Protein AF-A0A382YSZ4-F1 (afdb_monomer)

Solvent-accessible surface area (backbone atoms only — not comparable to full-atom values): 3760 Å² total; per-residue (Å²): 131,80,80,77,52,73,64,62,52,48,53,55,52,43,54,51,51,48,52,47,55,73,63,67,79,54,67,70,88,51,42,38,57,53,42,44,76,76,41,103,50,52,71,67,52,21,44,51,52,49,59,53,52,63,64,72,53,82,77,89,126

Structure (mmCIF, N/CA/C/O backbone):
data_AF-A0A382YSZ4-F1
#
_entry.id   AF-A0A382YSZ4-F1
#
loop_
_atom_site.group_PDB
_atom_site.id
_atom_site.type_symbol
_atom_site.label_atom_id
_atom_site.label_alt_id
_atom_site.label_comp_id
_atom_site.label_asym_id
_atom_site.label_entity_id
_atom_site.label_seq_id
_atom_site.pdbx_PDB_ins_code
_atom_site.Cartn_x
_atom_site.Cartn_y
_atom_site.Cartn_z
_atom_site.occupancy
_atom_site.B_iso_or_equiv
_atom_site.auth_seq_id
_atom_site.auth_comp_id
_atom_site.auth_asym_id
_atom_site.auth_atom_id
_atom_site.pdbx_PDB_model_num
ATOM 1 N N . ILE A 1 1 ? -25.406 -0.824 9.778 1.00 48.56 1 ILE A N 1
ATOM 2 C CA . ILE A 1 1 ? -24.188 -1.276 9.070 1.00 48.56 1 ILE A CA 1
ATOM 3 C C . ILE A 1 1 ? -23.210 -1.643 10.167 1.00 48.56 1 ILE A C 1
ATOM 5 O O . ILE A 1 1 ? -22.895 -0.770 10.968 1.00 48.56 1 ILE A O 1
ATOM 9 N N . GLU A 1 2 ? -22.881 -2.924 10.314 1.00 53.91 2 GLU A N 1
ATOM 10 C CA . GLU A 1 2 ? -21.901 -3.351 11.315 1.00 53.91 2 GLU A CA 1
ATOM 11 C C . GLU A 1 2 ? -20.537 -2.731 10.979 1.00 53.91 2 GLU A C 1
ATOM 13 O O . GLU A 1 2 ? -20.205 -2.613 9.796 1.00 53.91 2 GLU A O 1
ATOM 18 N N . PRO A 1 3 ? -19.761 -2.273 11.975 1.00 61.69 3 PRO A N 1
ATOM 19 C CA . PRO A 1 3 ? -18.416 -1.792 11.716 1.00 61.69 3 PRO A CA 1
ATOM 20 C C . PRO A 1 3 ? -17.590 -2.958 11.168 1.00 61.69 3 PRO A C 1
ATOM 22 O O . PRO A 1 3 ? -17.468 -3.989 11.830 1.00 61.69 3 PRO A O 1
ATOM 25 N N . ILE A 1 4 ? -17.036 -2.793 9.964 1.00 60.78 4 ILE A N 1
ATOM 26 C CA . ILE A 1 4 ? -16.090 -3.756 9.391 1.00 60.78 4 ILE A CA 1
ATOM 27 C C . ILE A 1 4 ? -14.979 -3.959 10.423 1.00 60.78 4 ILE A C 1
ATOM 29 O O . ILE A 1 4 ? -14.409 -2.983 10.930 1.00 60.78 4 ILE A O 1
ATOM 33 N N . LYS A 1 5 ? -14.701 -5.215 10.782 1.00 73.06 5 LYS A N 1
ATOM 34 C CA . LYS A 1 5 ? -13.618 -5.518 11.718 1.00 73.06 5 LYS A CA 1
ATOM 35 C C . LYS A 1 5 ? -12.310 -5.021 11.118 1.00 73.06 5 LYS A C 1
ATOM 37 O O . LYS A 1 5 ? -12.072 -5.143 9.920 1.00 73.06 5 LYS A O 1
ATOM 42 N N . LYS A 1 6 ? -11.450 -4.457 11.965 1.00 71.56 6 LYS A N 1
ATOM 43 C CA . LYS A 1 6 ? -10.172 -3.868 11.544 1.00 71.56 6 LYS A CA 1
ATOM 44 C C . LYS A 1 6 ? -9.337 -4.831 10.685 1.00 71.56 6 LYS A C 1
ATOM 46 O O . LYS A 1 6 ? -8.703 -4.377 9.740 1.00 71.56 6 LYS A O 1
ATOM 51 N N . ASP A 1 7 ? -9.385 -6.123 10.992 1.00 76.81 7 ASP A N 1
ATOM 52 C CA . ASP A 1 7 ? -8.612 -7.155 10.298 1.00 76.81 7 ASP A CA 1
ATOM 5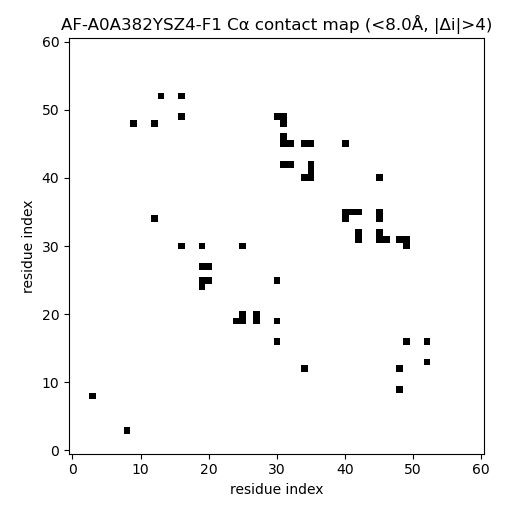3 C C . ASP A 1 7 ? -9.165 -7.443 8.888 1.00 76.81 7 ASP A C 1
ATOM 55 O O . ASP A 1 7 ? -8.405 -7.433 7.927 1.00 76.81 7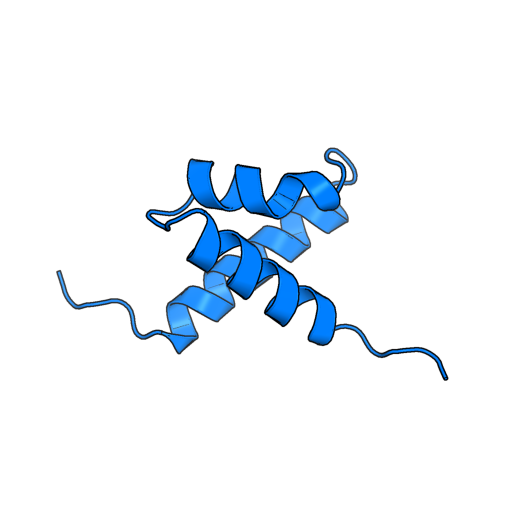 ASP A O 1
ATOM 59 N N . GLU A 1 8 ? -10.488 -7.546 8.727 1.00 79.38 8 GLU A N 1
ATOM 60 C CA . GLU A 1 8 ? -11.145 -7.727 7.415 1.00 79.38 8 GLU A CA 1
ATOM 61 C C . GLU A 1 8 ? -10.924 -6.515 6.488 1.00 79.38 8 GLU A C 1
ATOM 63 O O . GLU A 1 8 ? -10.748 -6.649 5.272 1.00 79.38 8 GLU A O 1
ATOM 68 N N . MET A 1 9 ? -10.890 -5.307 7.063 1.00 82.50 9 MET A N 1
ATOM 69 C CA . MET A 1 9 ? -10.566 -4.091 6.314 1.00 82.50 9 MET A CA 1
ATOM 70 C C . MET A 1 9 ? -9.115 -4.104 5.818 1.00 82.50 9 MET A C 1
ATOM 72 O O . MET A 1 9 ? -8.863 -3.725 4.676 1.00 82.50 9 MET A O 1
ATOM 76 N N . LEU A 1 10 ? -8.172 -4.571 6.642 1.00 87.94 10 LEU A N 1
ATOM 77 C CA . LEU A 1 10 ? -6.767 -4.691 6.249 1.00 87.94 10 LEU A CA 1
ATOM 78 C C . LEU A 1 10 ? -6.560 -5.741 5.156 1.00 87.94 10 LEU A C 1
ATOM 80 O O . LEU A 1 10 ? -5.839 -5.457 4.205 1.00 87.94 10 LEU A O 1
ATOM 84 N N . GLU A 1 11 ? -7.220 -6.897 5.239 1.00 91.81 11 GLU A N 1
ATOM 85 C CA . GLU A 1 11 ? -7.167 -7.923 4.187 1.00 91.81 11 GLU A CA 1
ATOM 86 C C . GLU A 1 11 ? -7.649 -7.375 2.838 1.00 91.81 11 GLU A C 1
ATOM 88 O O . GLU A 1 11 ? -6.966 -7.518 1.824 1.00 91.81 11 GLU A O 1
ATOM 93 N N . THR A 1 12 ? -8.782 -6.666 2.836 1.00 93.25 12 THR A N 1
ATOM 94 C CA . THR A 1 12 ? -9.332 -6.054 1.616 1.00 93.25 12 THR A CA 1
ATOM 95 C C . THR A 1 12 ? -8.382 -5.001 1.041 1.00 93.25 12 THR A C 1
ATOM 97 O O . THR A 1 12 ? -8.140 -4.958 -0.165 1.00 93.25 12 THR A O 1
ATOM 100 N N . VAL A 1 13 ? -7.817 -4.151 1.903 1.00 95.12 13 VAL A N 1
ATOM 101 C CA . VAL A 1 13 ? -6.861 -3.114 1.497 1.00 95.12 13 VAL A CA 1
ATOM 102 C C . VAL A 1 13 ? -5.569 -3.727 0.956 1.00 95.12 13 VAL A C 1
ATOM 104 O O . VAL A 1 13 ? -5.023 -3.213 -0.016 1.00 95.12 13 VAL A O 1
ATOM 107 N N . PHE A 1 14 ? -5.080 -4.818 1.544 1.00 95.62 14 PHE A N 1
ATOM 108 C CA . PHE A 1 14 ? -3.853 -5.477 1.093 1.00 95.62 14 PHE A CA 1
ATOM 109 C C . PHE A 1 14 ? -4.054 -6.166 -0.252 1.00 95.62 14 PHE A C 1
ATOM 111 O O . PHE A 1 14 ? -3.252 -5.932 -1.148 1.00 95.62 14 PHE A O 1
ATOM 118 N N . SER A 1 15 ? -5.160 -6.896 -0.432 1.00 95.69 15 SER A N 1
ATOM 119 C CA . SER A 1 15 ? -5.506 -7.492 -1.728 1.00 95.69 15 SER A CA 1
ATOM 120 C C . SER A 1 15 ? -5.597 -6.430 -2.825 1.00 95.69 15 SER A C 1
ATOM 122 O O . SER A 1 15 ? -5.063 -6.615 -3.911 1.00 95.69 15 SER A O 1
ATOM 124 N N . PHE A 1 16 ? -6.208 -5.278 -2.529 1.00 96.00 16 PHE A N 1
ATOM 125 C CA . PHE A 1 16 ? -6.257 -4.166 -3.476 1.00 96.00 16 PHE A CA 1
ATOM 126 C C . PHE A 1 16 ? -4.860 -3.616 -3.813 1.00 96.00 16 PHE A C 1
ATOM 128 O O . PHE A 1 16 ? -4.578 -3.291 -4.963 1.00 96.00 16 PHE A O 1
ATOM 135 N N .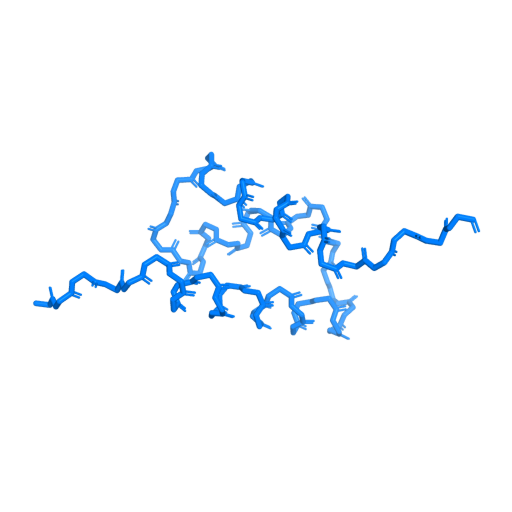 LEU A 1 17 ? -3.970 -3.486 -2.824 1.00 96.00 17 LEU A N 1
ATOM 136 C CA . LEU A 1 17 ? -2.595 -3.032 -3.056 1.00 96.00 17 LEU A CA 1
ATOM 137 C C . LEU A 1 17 ? -1.778 -4.035 -3.878 1.00 96.00 17 LEU A C 1
ATOM 139 O O . LEU A 1 17 ? -0.948 -3.602 -4.680 1.00 96.00 17 LEU A O 1
ATOM 143 N N . ASP A 1 18 ? -2.024 -5.333 -3.702 1.00 96.19 18 ASP A N 1
ATOM 14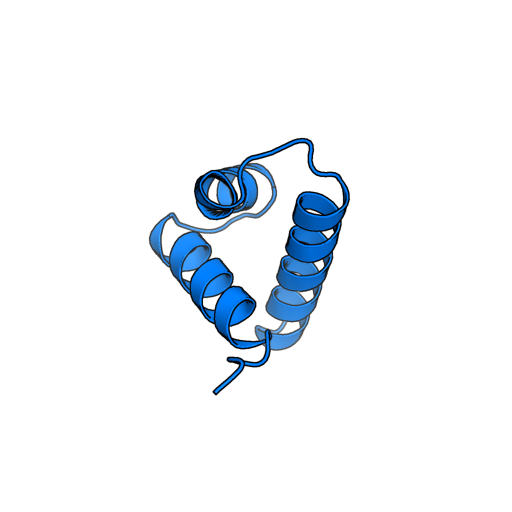4 C CA . ASP A 1 18 ? -1.421 -6.384 -4.518 1.00 96.19 18 ASP A CA 1
ATOM 145 C C . ASP A 1 18 ? -1.885 -6.268 -5.974 1.00 96.19 18 ASP A C 1
ATOM 147 O O . ASP A 1 18 ? -1.033 -6.179 -6.8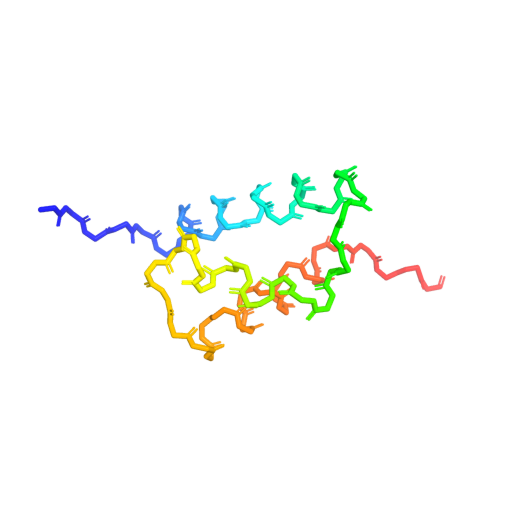56 1.00 96.19 18 ASP A O 1
ATOM 151 N N . ASP A 1 19 ? -3.186 -6.096 -6.232 1.00 96.25 19 ASP A N 1
ATOM 152 C CA . ASP A 1 19 ? -3.714 -5.869 -7.588 1.00 96.25 19 ASP A CA 1
ATOM 153 C C . ASP A 1 19 ? -3.099 -4.618 -8.245 1.00 96.25 19 ASP A C 1
ATOM 155 O O . ASP A 1 19 ? -2.687 -4.631 -9.410 1.00 96.25 19 ASP A O 1
ATOM 159 N N . VAL A 1 20 ? -2.996 -3.512 -7.494 1.00 95.44 20 VAL A N 1
ATOM 160 C CA . VAL A 1 20 ? -2.374 -2.273 -7.989 1.00 95.44 20 VAL A CA 1
ATOM 161 C C . VAL A 1 20 ? -0.901 -2.508 -8.321 1.00 95.44 20 VAL A C 1
ATOM 163 O O . VAL A 1 20 ? -0.438 -2.060 -9.374 1.00 95.44 20 VAL A O 1
ATOM 166 N N . ARG A 1 21 ? -0.167 -3.228 -7.467 1.00 95.12 21 ARG A N 1
ATOM 167 C CA . ARG A 1 21 ? 1.240 -3.575 -7.696 1.00 95.12 21 ARG A CA 1
ATOM 168 C C . ARG A 1 21 ? 1.401 -4.473 -8.922 1.00 95.12 21 ARG A C 1
ATOM 170 O O . ARG A 1 21 ? 2.251 -4.181 -9.762 1.00 95.12 21 ARG A O 1
ATOM 177 N N . GLU A 1 22 ? 0.611 -5.538 -9.025 1.00 95.81 22 GLU A N 1
ATOM 178 C CA . GLU A 1 22 ? 0.649 -6.505 -10.127 1.00 95.81 22 GLU A CA 1
ATOM 179 C C . GLU A 1 22 ? 0.283 -5.870 -11.466 1.00 95.81 22 GLU A C 1
ATOM 181 O O . GLU A 1 22 ? 0.862 -6.224 -12.493 1.00 95.81 22 GLU A O 1
ATOM 186 N N . SER A 1 23 ? -0.608 -4.873 -11.460 1.00 95.62 23 SER A N 1
ATOM 187 C CA . SER A 1 23 ? -0.963 -4.141 -12.676 1.00 95.62 23 SER A CA 1
ATOM 188 C C . SER A 1 23 ? 0.243 -3.458 -13.332 1.00 95.62 23 SER A C 1
ATOM 190 O O . SER A 1 23 ? 0.261 -3.269 -14.548 1.00 95.62 23 SER A O 1
ATOM 192 N N . GLY A 1 24 ? 1.234 -3.027 -12.540 1.00 93.88 24 GLY A N 1
ATOM 193 C CA . GLY A 1 24 ? 2.362 -2.218 -13.010 1.00 93.88 24 GLY A CA 1
ATOM 194 C C . GLY A 1 24 ? 1.967 -0.854 -13.600 1.00 93.88 24 GLY A C 1
ATOM 195 O O . GLY A 1 24 ? 2.824 -0.148 -14.130 1.00 93.88 24 GLY A O 1
ATOM 196 N N . LEU A 1 25 ? 0.688 -0.466 -13.520 1.00 92.12 25 LEU A N 1
ATOM 197 C CA . LEU A 1 25 ? 0.152 0.749 -14.142 1.00 92.12 25 LEU A CA 1
ATOM 198 C C . LEU A 1 25 ? 0.388 1.998 -13.297 1.00 92.12 25 LEU A C 1
ATOM 200 O O . LEU A 1 25 ? 0.346 3.116 -13.814 1.00 92.12 25 LEU A O 1
ATOM 204 N N . VAL A 1 26 ? 0.613 1.821 -11.994 1.00 89.81 26 VAL A N 1
ATOM 205 C CA . VAL A 1 26 ? 0.768 2.927 -11.055 1.00 89.81 26 VAL A CA 1
ATOM 206 C C . VAL A 1 26 ? 2.042 2.770 -10.244 1.00 89.81 26 VAL A C 1
ATOM 208 O O . VAL A 1 26 ? 2.415 1.685 -9.809 1.00 89.81 26 VAL A O 1
ATOM 211 N N . ASN A 1 27 ? 2.714 3.894 -10.004 1.00 92.19 27 ASN A N 1
ATOM 212 C CA . ASN A 1 27 ? 3.812 3.942 -9.055 1.00 92.19 27 ASN A CA 1
ATOM 213 C C . ASN A 1 27 ? 3.271 3.674 -7.640 1.00 92.19 27 ASN A C 1
ATOM 215 O O . ASN A 1 27 ? 2.454 4.449 -7.144 1.00 92.19 27 ASN A O 1
ATOM 219 N N . MET A 1 28 ? 3.762 2.633 -6.963 1.00 92.56 28 MET A N 1
ATOM 220 C CA . MET A 1 28 ? 3.294 2.265 -5.621 1.00 92.56 28 MET A CA 1
ATOM 221 C C . MET A 1 28 ? 3.510 3.354 -4.559 1.00 92.56 28 MET A C 1
ATOM 223 O O . MET A 1 28 ? 2.805 3.364 -3.556 1.00 92.56 28 MET A O 1
ATOM 227 N N . PHE A 1 29 ? 4.382 4.344 -4.778 1.00 90.88 29 PHE A N 1
ATOM 228 C CA . PHE A 1 29 ? 4.453 5.522 -3.901 1.00 90.88 29 PHE A CA 1
ATOM 229 C C . PHE A 1 29 ? 3.200 6.412 -3.969 1.00 90.88 29 PHE A C 1
ATOM 231 O O . PHE A 1 29 ? 2.942 7.186 -3.048 1.00 90.88 29 PHE A O 1
ATOM 238 N N . ALA A 1 30 ? 2.400 6.295 -5.032 1.00 93.75 30 ALA A N 1
ATOM 239 C CA . AL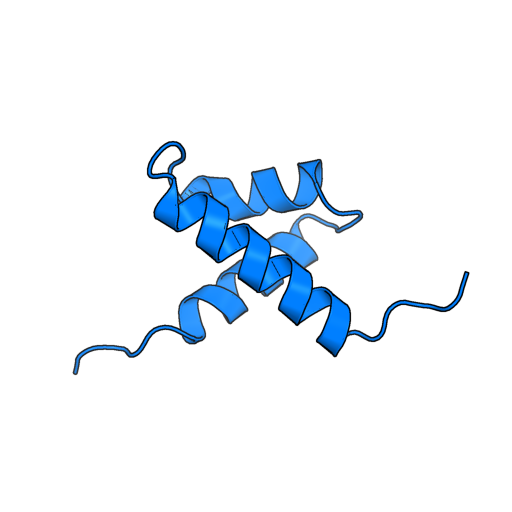A A 1 30 ? 1.086 6.919 -5.139 1.00 93.75 30 ALA A CA 1
ATOM 240 C C . ALA A 1 30 ? -0.026 6.086 -4.475 1.00 93.75 30 ALA A C 1
ATOM 242 O O . ALA A 1 30 ? -1.129 6.599 -4.290 1.00 93.75 30 ALA A O 1
ATOM 243 N N . ALA A 1 31 ? 0.246 4.841 -4.065 1.00 94.19 31 ALA A N 1
ATOM 244 C CA . ALA A 1 31 ? -0.763 3.941 -3.513 1.00 94.19 31 ALA A CA 1
ATOM 245 C C . ALA A 1 31 ? -1.506 4.506 -2.282 1.00 94.19 31 ALA A C 1
ATOM 247 O O . ALA A 1 31 ? -2.730 4.388 -2.249 1.00 94.19 31 ALA A O 1
ATOM 248 N N . PRO A 1 32 ? -0.873 5.235 -1.332 1.00 94.81 32 PRO A N 1
ATOM 249 C CA . PRO A 1 32 ? -1.608 5.884 -0.241 1.00 94.81 32 PRO A CA 1
ATOM 250 C C . PRO A 1 32 ? -2.680 6.878 -0.706 1.00 94.81 32 PRO A C 1
ATOM 252 O O . PRO A 1 32 ? -3.660 7.114 -0.001 1.00 94.81 32 PRO A O 1
ATOM 255 N N . ARG A 1 33 ? -2.506 7.504 -1.876 1.00 94.81 33 ARG A N 1
ATOM 256 C CA . ARG A 1 33 ? -3.528 8.386 -2.450 1.00 94.81 33 ARG A CA 1
ATOM 257 C C . ARG A 1 33 ? -4.667 7.573 -3.061 1.00 94.81 33 ARG A C 1
ATOM 259 O O . ARG A 1 33 ? -5.820 7.880 -2.796 1.00 94.81 33 ARG A O 1
ATOM 266 N N . ILE A 1 34 ? -4.342 6.515 -3.797 1.00 94.62 34 ILE A N 1
ATOM 267 C CA . ILE A 1 34 ? -5.330 5.617 -4.414 1.00 94.62 34 ILE A CA 1
ATOM 268 C C . ILE A 1 34 ? -6.215 4.971 -3.341 1.00 94.62 34 ILE A C 1
ATOM 270 O O . ILE A 1 34 ? -7.424 4.859 -3.520 1.00 94.62 34 ILE A O 1
ATOM 274 N N . LEU A 1 35 ? -5.641 4.611 -2.190 1.00 94.94 35 LEU A N 1
ATOM 275 C CA . LEU A 1 35 ? -6.403 4.087 -1.060 1.00 94.94 35 LEU A CA 1
ATOM 276 C C . LEU A 1 35 ? -7.449 5.080 -0.536 1.00 94.94 35 LEU A C 1
ATOM 278 O O . LEU A 1 35 ? -8.566 4.673 -0.248 1.00 94.94 35 LEU A O 1
ATOM 282 N N . GLN A 1 36 ? -7.133 6.377 -0.463 1.00 95.44 36 GLN A N 1
ATOM 283 C CA . GLN A 1 36 ? -8.111 7.404 -0.065 1.00 95.44 36 GLN A CA 1
ATOM 284 C C . GLN A 1 36 ? -9.219 7.594 -1.108 1.00 95.44 36 GLN A C 1
ATOM 286 O O . GLN A 1 36 ? -10.327 7.989 -0.763 1.00 95.44 36 GLN A O 1
ATOM 291 N N . GLU A 1 37 ? -8.921 7.339 -2.382 1.00 94.25 37 GLU A N 1
ATOM 292 C CA . GLU A 1 37 ? -9.887 7.451 -3.478 1.00 94.25 37 GLU A CA 1
ATOM 293 C C . GLU A 1 37 ? -10.839 6.239 -3.535 1.00 94.25 37 GLU A C 1
ATOM 295 O O . GLU A 1 37 ? -11.968 6.380 -3.996 1.00 94.25 37 GLU A O 1
ATOM 300 N N . ASN A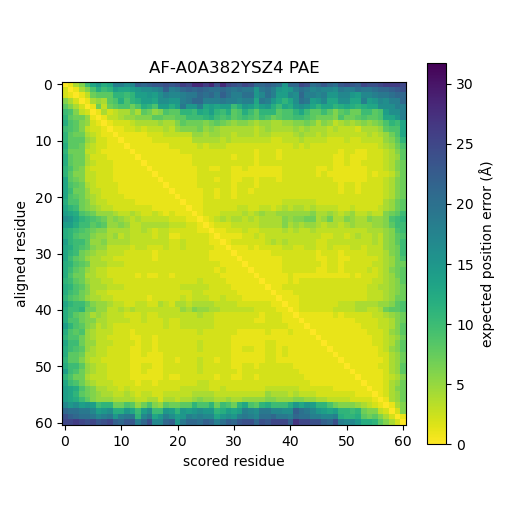 1 38 ? -10.414 5.071 -3.031 1.00 93.81 38 ASN A N 1
ATOM 301 C CA . ASN A 1 38 ? -11.175 3.813 -3.103 1.00 93.81 38 ASN A CA 1
ATOM 302 C C . ASN A 1 38 ? -11.779 3.359 -1.765 1.00 93.81 38 ASN A C 1
ATOM 304 O O . ASN A 1 38 ? -12.710 2.556 -1.754 1.00 93.81 38 ASN A O 1
ATOM 308 N N . PHE A 1 39 ? -11.288 3.872 -0.637 1.00 92.06 39 PHE A N 1
ATOM 309 C CA . PHE A 1 39 ? -11.734 3.484 0.698 1.00 92.06 39 PHE A CA 1
ATOM 310 C C . PHE A 1 39 ? -12.008 4.717 1.568 1.00 92.06 39 PHE A C 1
ATOM 312 O O . PHE A 1 39 ? -11.310 5.726 1.454 1.00 92.06 39 PHE A O 1
ATOM 319 N N . PRO A 1 40 ? -12.982 4.647 2.496 1.00 91.44 40 PRO A N 1
ATOM 320 C CA . PRO A 1 40 ? -13.306 5.746 3.400 1.00 91.44 40 PRO A CA 1
ATOM 321 C C . PRO A 1 40 ? -12.267 5.851 4.528 1.00 91.44 40 PRO A C 1
ATOM 323 O O . PRO A 1 40 ? -12.534 5.490 5.674 1.00 91.44 40 PRO A O 1
ATOM 326 N N . MET A 1 41 ? -11.066 6.326 4.202 1.00 91.75 41 MET A N 1
ATOM 327 C CA . MET A 1 41 ? -9.954 6.450 5.143 1.00 91.75 41 MET A CA 1
ATOM 328 C C . MET A 1 41 ? -9.282 7.822 5.077 1.00 91.75 41 MET A C 1
ATOM 330 O O . MET A 1 41 ? -9.255 8.475 4.035 1.00 91.75 41 MET A O 1
ATOM 334 N N . THR A 1 42 ? -8.718 8.268 6.201 1.00 94.19 42 THR A N 1
ATOM 335 C CA . THR A 1 42 ? -7.913 9.495 6.240 1.00 94.19 42 THR A CA 1
ATOM 336 C C . THR A 1 42 ? -6.548 9.278 5.590 1.00 94.19 42 THR A C 1
ATOM 338 O O . THR A 1 42 ? -6.083 8.150 5.411 1.00 94.19 42 THR A O 1
ATOM 341 N N . LYS A 1 43 ? -5.850 10.377 5.293 1.00 94.00 43 LYS A N 1
ATOM 342 C CA . LYS A 1 43 ? -4.471 10.350 4.793 1.00 94.00 43 LYS A CA 1
ATOM 343 C C . LYS A 1 43 ? -3.534 9.547 5.699 1.00 94.00 43 LYS A C 1
ATOM 345 O O . LYS A 1 43 ? -2.699 8.789 5.208 1.00 94.00 43 LYS A O 1
ATOM 350 N N . GLU A 1 44 ? -3.663 9.707 7.013 1.00 94.62 44 GLU A N 1
ATOM 351 C CA . GLU A 1 44 ? -2.856 9.004 8.011 1.00 94.62 44 GLU A CA 1
ATOM 352 C C . GLU A 1 44 ? -3.162 7.507 8.012 1.00 94.62 44 GLU A C 1
ATOM 354 O O . GLU A 1 44 ? -2.236 6.699 8.029 1.00 94.62 44 GLU A O 1
ATOM 359 N N . GLN A 1 45 ? -4.444 7.134 7.936 1.00 92.56 45 GLN A N 1
ATOM 360 C CA . GLN A 1 45 ? -4.869 5.736 7.859 1.00 92.56 45 GLN A CA 1
ATOM 361 C C . GLN A 1 45 ? -4.365 5.065 6.579 1.00 92.56 45 GLN A C 1
ATOM 363 O O . GLN A 1 45 ? -3.827 3.964 6.647 1.00 92.56 45 GLN A O 1
ATOM 368 N N . ALA A 1 46 ? -4.460 5.746 5.436 1.00 94.94 46 ALA A N 1
ATOM 369 C CA . ALA A 1 46 ? -3.973 5.236 4.158 1.00 94.94 46 ALA A CA 1
ATOM 370 C C . ALA A 1 46 ? -2.459 5.034 4.147 1.00 94.94 46 ALA A C 1
ATOM 372 O O . ALA A 1 46 ? -1.963 3.995 3.710 1.00 94.94 46 ALA A O 1
ATOM 373 N N . LYS A 1 47 ? -1.714 6.010 4.678 1.00 95.31 47 LYS A N 1
ATOM 374 C CA . LYS A 1 47 ? -0.264 5.894 4.835 1.00 95.31 47 LYS A CA 1
ATOM 375 C C . LYS A 1 47 ? 0.097 4.731 5.760 1.00 95.31 47 LYS A C 1
ATOM 377 O O . LYS A 1 47 ? 0.968 3.940 5.420 1.00 95.31 47 LYS A O 1
ATOM 382 N N . PHE A 1 48 ? -0.587 4.609 6.895 1.00 94.31 48 PHE A N 1
ATOM 383 C CA . PHE A 1 48 ? -0.355 3.529 7.850 1.00 94.31 48 PHE A CA 1
ATOM 384 C C . PHE A 1 48 ? -0.659 2.149 7.251 1.00 94.31 48 PHE A C 1
ATOM 386 O O . PHE A 1 48 ? 0.139 1.229 7.411 1.00 94.31 48 PHE A O 1
ATOM 393 N N . ALA A 1 49 ? -1.769 2.003 6.523 1.00 93.31 49 ALA A N 1
ATOM 394 C CA . ALA A 1 49 ? -2.124 0.755 5.852 1.00 93.31 49 ALA A CA 1
ATOM 395 C C . ALA A 1 49 ? -1.078 0.368 4.795 1.00 93.31 49 ALA A C 1
ATOM 397 O O . ALA A 1 49 ? -0.621 -0.772 4.778 1.00 93.31 49 ALA A O 1
ATOM 398 N N . PHE A 1 50 ? -0.627 1.330 3.985 1.00 94.88 50 PHE A N 1
ATOM 399 C CA . PHE A 1 50 ? 0.453 1.112 3.023 1.00 94.88 50 PHE A CA 1
ATOM 400 C C . PHE A 1 50 ? 1.766 0.688 3.702 1.00 94.88 50 PHE A C 1
ATOM 402 O O . PHE A 1 50 ? 2.408 -0.255 3.256 1.00 94.88 50 PHE A O 1
ATOM 409 N N . GLU A 1 51 ? 2.161 1.330 4.806 1.00 94.56 51 GLU A N 1
ATOM 410 C CA . GLU A 1 51 ? 3.360 0.951 5.572 1.00 94.56 51 GLU A CA 1
ATOM 411 C C . GLU A 1 51 ? 3.259 -0.428 6.233 1.00 94.56 51 GLU A C 1
ATOM 413 O O . GLU A 1 51 ? 4.281 -1.070 6.471 1.00 94.56 51 GLU A O 1
ATOM 418 N N . LEU A 1 52 ? 2.058 -0.879 6.595 1.00 93.75 52 LEU A N 1
ATOM 419 C CA . LEU A 1 52 ? 1.859 -2.249 7.062 1.00 93.75 52 LEU A CA 1
ATOM 420 C C . LEU A 1 52 ? 1.973 -3.242 5.907 1.00 93.75 52 LEU A C 1
ATOM 422 O O . LEU A 1 52 ? 2.641 -4.259 6.064 1.00 93.75 52 LEU A O 1
ATOM 426 N N . TRP A 1 53 ? 1.385 -2.922 4.754 1.00 94.69 53 TRP A N 1
ATOM 427 C CA . TRP A 1 53 ? 1.490 -3.745 3.553 1.00 94.69 53 TRP A CA 1
ATOM 428 C C . TRP A 1 53 ? 2.946 -3.892 3.094 1.00 94.69 53 TRP A C 1
ATOM 430 O O . TRP A 1 53 ? 3.394 -4.996 2.831 1.00 94.69 53 TRP A O 1
ATOM 440 N N . THR A 1 54 ? 3.764 -2.834 3.105 1.00 92.75 54 THR A N 1
ATOM 441 C CA . THR A 1 54 ? 5.185 -2.971 2.721 1.00 92.75 54 THR A CA 1
ATOM 442 C C . THR A 1 54 ? 5.992 -3.883 3.650 1.00 92.75 54 THR A C 1
ATOM 444 O O . THR A 1 54 ? 7.028 -4.401 3.240 1.00 92.75 54 THR A O 1
ATOM 447 N N . LYS A 1 55 ? 5.531 -4.105 4.887 1.00 92.50 55 LYS A N 1
ATOM 448 C CA . LYS A 1 55 ? 6.162 -5.017 5.855 1.00 92.50 55 LYS A CA 1
ATOM 449 C C . LYS A 1 55 ? 5.777 -6.483 5.651 1.00 92.50 55 LYS A C 1
ATOM 451 O O . LYS A 1 55 ? 6.372 -7.328 6.313 1.00 92.50 55 LYS A O 1
ATOM 456 N N . THR A 1 56 ? 4.802 -6.794 4.791 1.00 90.31 56 THR A N 1
ATOM 457 C CA . THR A 1 56 ? 4.455 -8.188 4.458 1.00 90.31 56 THR A CA 1
ATOM 458 C C . THR A 1 56 ? 5.476 -8.814 3.513 1.00 90.31 56 THR A C 1
ATOM 460 O O . THR A 1 56 ? 5.611 -10.036 3.480 1.00 90.31 56 THR A O 1
ATOM 463 N N . PHE A 1 57 ? 6.232 -7.993 2.779 1.00 86.56 57 PHE A N 1
ATOM 464 C CA . PHE A 1 57 ? 7.307 -8.472 1.926 1.00 86.56 57 PHE A CA 1
ATOM 465 C C . PHE A 1 57 ? 8.521 -8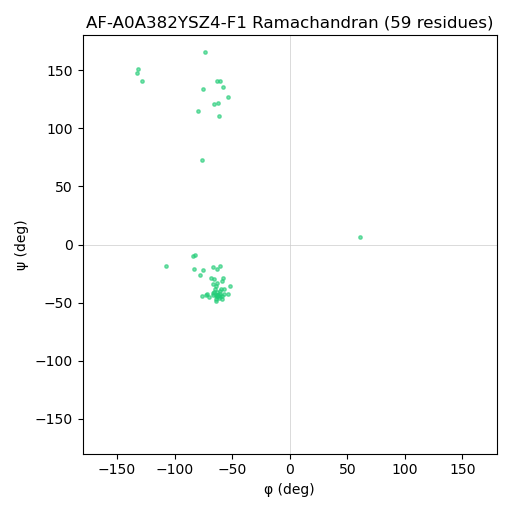.860 2.775 1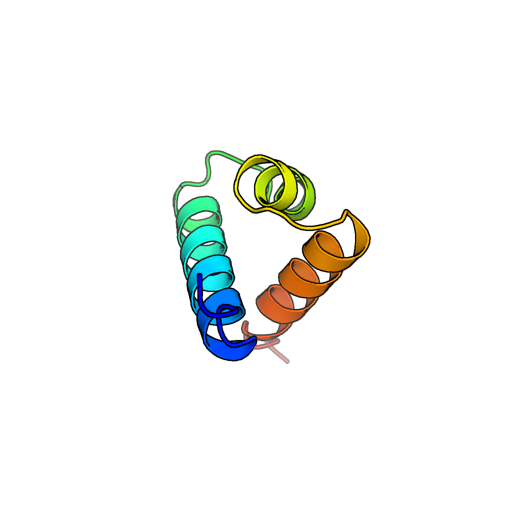.00 86.56 57 PHE A C 1
ATOM 467 O O . PHE A 1 57 ? 8.931 -8.086 3.650 1.00 86.56 57 PHE A O 1
ATOM 474 N N . PRO A 1 58 ? 9.125 -10.033 2.519 1.00 79.94 58 PRO A N 1
ATOM 475 C CA . PRO A 1 58 ? 10.384 -10.386 3.147 1.00 79.94 58 PRO A CA 1
ATOM 476 C C . PRO A 1 58 ? 11.423 -9.313 2.810 1.00 79.94 58 PRO A C 1
ATOM 478 O O . PRO A 1 58 ? 11.519 -8.851 1.672 1.00 79.94 58 PRO A O 1
ATOM 481 N N . ARG A 1 59 ? 12.186 -8.888 3.818 1.00 76.62 59 ARG A N 1
ATOM 482 C CA . ARG A 1 59 ? 13.432 -8.175 3.554 1.00 76.62 59 ARG A CA 1
ATOM 483 C C . ARG A 1 59 ? 14.453 -9.243 3.210 1.00 76.62 59 ARG A C 1
ATOM 485 O O . ARG A 1 59 ? 14.743 -10.075 4.063 1.00 76.62 59 ARG A O 1
ATOM 492 N N . ASP A 1 60 ? 14.937 -9.235 1.975 1.00 64.44 60 ASP A N 1
ATOM 493 C CA . ASP A 1 60 ? 16.147 -9.974 1.641 1.00 64.44 60 ASP A CA 1
ATOM 494 C C . ASP A 1 60 ? 17.280 -9.367 2.493 1.00 64.44 60 ASP A C 1
ATOM 496 O O . ASP A 1 60 ? 17.612 -8.187 2.333 1.00 64.44 60 ASP A O 1
ATOM 500 N N . GLU A 1 61 ? 17.770 -10.132 3.474 1.00 52.53 61 GLU A N 1
ATOM 501 C CA . GLU A 1 61 ? 19.024 -9.867 4.201 1.00 52.53 61 GLU A CA 1
ATOM 502 C C . GLU A 1 61 ? 20.226 -10.395 3.410 1.00 52.53 61 GLU A C 1
ATOM 504 O O . GLU A 1 61 ? 20.124 -11.509 2.841 1.00 52.53 61 GLU A O 1
#

Sequence (61 aa):
IEPIKKDEMLETVFSFLDDVRESGLVNMFAAPRILQENFPMTKEQAKFAFELWTKTFPRDE

Mean predicted aligned error: 4.99 Å

Organism: NCBI:txid408172

Radius of gyration: 11.95 Å; Cα contacts (8 Å, |Δi|>4): 30; chains: 1; bounding box: 43×21×26 Å

Foldseek 3Di:
DPPDPPVNVLVVLLVVLVVVVVVVPDDSVCQLVVCVVVDVDDSVRSVVSSVVSVVVDDDDD

Nearest PDB structures (foldseek):
  1m8l-assembly1_A  TM=3.566E-01  e=1.849E+00  unclassified

Secondary structure (DSSP, 8-state):
-PPPPHHHHHHHHHHHHHHHHHH-SS-GGGHHHHHHHHSS--HHHHHHHHHHHTTTS----

pLDDT: mean 88.17, std 11.9, range [48.56, 96.25]